Protein AF-A0A924ZV60-F1 (afdb_monomer_lite)

Sequence (172 aa):
MGNFEQKSTSIGIHYYRDDKLILILTEDSKTTLYRGRSYPFELWHGVFFPIEKIKQSTVCAKFPFLENHPGKKDALYLAAETEDFESLVKSVLREINKKNPLFGISVQETARKKKARLTNEDEEINTSQPRTFNTGPASKPARKPLLKPKKIKANKKSENSMMMEILKRRQK

Structure (mmCIF, N/CA/C/O backbone):
data_AF-A0A924ZV60-F1
#
_entry.id   AF-A0A924ZV60-F1
#
loop_
_atom_site.group_PDB
_atom_site.id
_atom_site.type_symbol
_atom_site.label_atom_id
_atom_site.label_alt_id
_atom_site.label_comp_id
_atom_site.label_asym_id
_atom_site.label_entity_id
_atom_site.label_seq_id
_atom_site.pdbx_PDB_ins_code
_atom_site.Cartn_x
_atom_site.Cartn_y
_atom_site.Cartn_z
_atom_site.occupancy
_atom_site.B_iso_or_equiv
_atom_site.auth_seq_id
_atom_site.auth_comp_id
_atom_site.auth_asym_id
_atom_site.auth_atom_id
_atom_site.pdbx_PDB_model_num
ATOM 1 N N . MET A 1 1 ? -7.130 21.733 7.197 1.00 56.31 1 MET A N 1
ATOM 2 C CA . MET A 1 1 ? -6.103 20.909 6.520 1.00 56.31 1 MET A CA 1
ATOM 3 C C . MET A 1 1 ? -5.825 19.702 7.403 1.00 56.31 1 MET A C 1
ATOM 5 O O . MET A 1 1 ? -5.860 19.865 8.612 1.00 56.31 1 MET A O 1
ATOM 9 N N . GLY A 1 2 ? -5.691 18.496 6.843 1.00 69.00 2 GLY A N 1
ATOM 10 C CA . GLY A 1 2 ? -5.317 17.319 7.644 1.00 69.00 2 GLY A CA 1
ATOM 11 C C . GLY A 1 2 ? -3.818 17.336 7.928 1.00 69.00 2 GLY A C 1
ATOM 12 O O . GLY A 1 2 ? -3.061 17.796 7.074 1.00 69.00 2 GLY A O 1
ATOM 13 N N . ASN A 1 3 ? -3.404 16.853 9.097 1.00 84.75 3 ASN A N 1
ATOM 14 C CA . ASN A 1 3 ? -1.990 16.773 9.447 1.00 84.75 3 ASN A CA 1
ATOM 15 C C . ASN A 1 3 ? -1.357 15.585 8.719 1.00 84.75 3 ASN A C 1
ATOM 17 O O . ASN A 1 3 ? -1.870 14.465 8.784 1.00 84.75 3 ASN A O 1
ATOM 21 N N . PHE A 1 4 ? -0.255 15.845 8.023 1.00 90.19 4 PHE A N 1
ATOM 22 C CA . PHE A 1 4 ? 0.593 14.809 7.451 1.00 90.19 4 PHE A CA 1
ATOM 23 C C . PHE A 1 4 ? 1.838 14.673 8.314 1.00 90.19 4 PHE A C 1
ATOM 25 O O . PHE A 1 4 ? 2.473 15.672 8.647 1.00 90.19 4 PHE A O 1
ATOM 32 N N . GLU A 1 5 ? 2.192 13.441 8.657 1.00 93.06 5 GLU A N 1
ATOM 33 C CA . GLU A 1 5 ? 3.463 13.144 9.309 1.00 93.06 5 GLU A CA 1
ATOM 34 C C . GLU A 1 5 ? 4.339 12.336 8.362 1.00 93.06 5 GLU A C 1
ATOM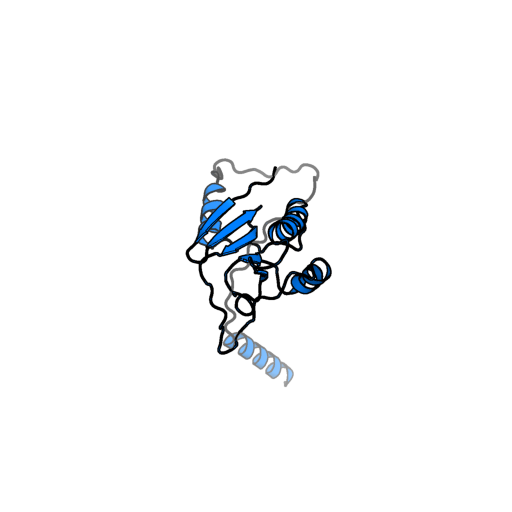 36 O O . GLU A 1 5 ? 3.875 11.389 7.727 1.00 93.06 5 GLU A O 1
ATOM 41 N N . GLN A 1 6 ? 5.622 12.670 8.315 1.00 94.56 6 GLN A N 1
ATOM 42 C CA . GLN A 1 6 ? 6.628 11.922 7.576 1.00 94.56 6 GLN A CA 1
ATOM 43 C C . GLN A 1 6 ? 7.582 11.251 8.564 1.00 94.56 6 GLN A C 1
ATOM 45 O O . GLN A 1 6 ? 8.031 11.880 9.523 1.00 94.56 6 GLN A O 1
ATOM 50 N N . LYS A 1 7 ? 7.907 9.975 8.339 1.00 94.06 7 LYS A N 1
ATOM 51 C CA . LYS A 1 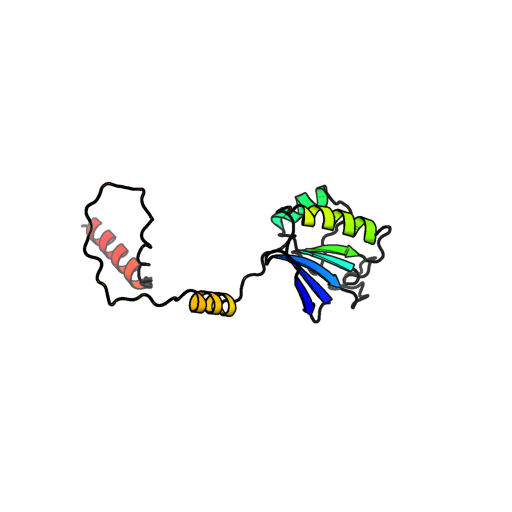7 ? 8.921 9.247 9.115 1.00 94.06 7 LYS A CA 1
ATOM 52 C C . LYS A 1 7 ? 9.872 8.519 8.174 1.00 94.06 7 LYS A C 1
ATOM 54 O O . LYS A 1 7 ? 9.436 7.714 7.354 1.00 94.06 7 LYS A O 1
ATOM 59 N N . SER A 1 8 ? 11.165 8.794 8.308 1.00 93.75 8 SER A N 1
ATOM 60 C CA . SER A 1 8 ? 12.204 8.033 7.614 1.00 93.75 8 SER A CA 1
ATOM 61 C C . SER A 1 8 ? 12.460 6.712 8.339 1.00 93.75 8 SER A C 1
ATOM 63 O O . SER A 1 8 ? 12.450 6.654 9.570 1.00 93.75 8 SER A O 1
ATOM 65 N N . THR A 1 9 ? 12.652 5.640 7.580 1.00 90.50 9 THR A N 1
ATOM 66 C CA . THR A 1 9 ? 12.954 4.295 8.081 1.00 90.50 9 THR A CA 1
ATOM 67 C C . THR A 1 9 ? 14.000 3.645 7.182 1.00 90.50 9 THR A C 1
ATOM 69 O O . THR A 1 9 ? 14.220 4.107 6.068 1.00 90.50 9 THR A O 1
ATOM 72 N N . SER A 1 10 ? 14.571 2.519 7.607 1.00 86.75 10 SER A N 1
ATOM 73 C CA . SER A 1 10 ? 15.537 1.754 6.803 1.00 86.75 10 SER A CA 1
ATOM 74 C C . SER A 1 10 ? 14.984 1.186 5.491 1.00 86.75 10 SER A C 1
ATOM 76 O O . SER A 1 10 ? 15.754 0.703 4.676 1.00 86.75 10 SER A O 1
ATOM 78 N N . ILE A 1 11 ? 13.660 1.175 5.308 1.00 85.06 11 ILE A N 1
ATOM 79 C CA . ILE A 1 11 ? 13.003 0.680 4.089 1.00 85.06 11 ILE A CA 1
ATOM 80 C C . ILE A 1 11 ? 12.666 1.845 3.143 1.00 85.06 11 ILE A C 1
ATOM 82 O O . ILE A 1 11 ? 12.377 1.615 1.974 1.00 85.06 11 ILE A O 1
ATOM 86 N N . GLY A 1 12 ? 12.665 3.083 3.647 1.00 91.12 12 GLY A N 1
ATOM 87 C CA . GLY A 1 12 ? 12.260 4.277 2.911 1.00 91.12 12 GLY A CA 1
ATOM 88 C C . GLY A 1 12 ? 11.415 5.242 3.745 1.00 91.12 12 GLY A C 1
ATOM 89 O O . GLY A 1 12 ? 11.372 5.177 4.983 1.00 91.12 12 GLY A O 1
ATOM 90 N N . ILE A 1 13 ? 10.710 6.141 3.065 1.00 95.50 13 ILE A N 1
ATOM 91 C CA . ILE A 1 13 ? 9.956 7.236 3.677 1.00 95.50 13 ILE A CA 1
ATOM 92 C C . ILE A 1 13 ? 8.487 6.845 3.821 1.00 95.50 13 ILE A C 1
ATOM 94 O O . ILE A 1 13 ? 7.806 6.526 2.850 1.00 95.50 13 ILE A O 1
ATOM 98 N N . HIS A 1 14 ? 7.981 6.900 5.047 1.00 95.94 14 HIS A N 1
ATOM 99 C CA . HIS A 1 14 ? 6.598 6.585 5.379 1.00 95.94 14 HIS A CA 1
ATOM 100 C C . HIS A 1 14 ? 5.803 7.869 5.599 1.00 95.94 14 HIS A C 1
ATOM 102 O O . HIS A 1 14 ? 6.220 8.729 6.379 1.00 95.94 14 HIS A O 1
ATOM 108 N N . TYR A 1 15 ? 4.633 7.964 4.972 1.00 95.94 15 TYR A N 1
ATOM 109 C CA . TYR A 1 15 ? 3.708 9.076 5.166 1.00 95.94 15 TYR A CA 1
ATOM 110 C C . TYR A 1 15 ? 2.468 8.608 5.902 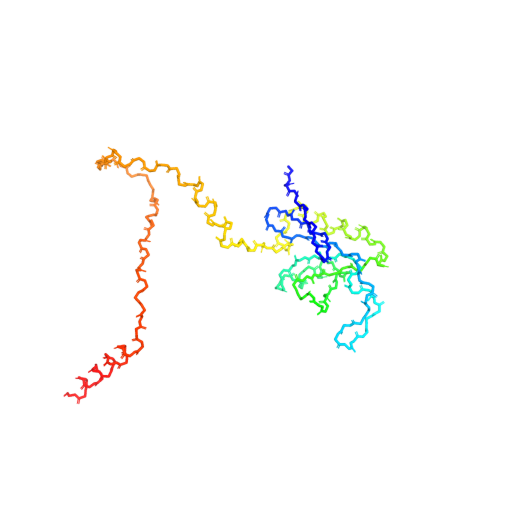1.00 95.94 15 TYR A C 1
ATOM 112 O O . TYR A 1 15 ? 1.838 7.605 5.545 1.00 95.94 15 TYR A O 1
ATOM 120 N N . TYR A 1 16 ? 2.100 9.382 6.911 1.00 94.69 16 TYR A N 1
ATOM 121 C CA . TYR A 1 16 ? 0.945 9.142 7.747 1.00 94.69 16 TYR A CA 1
ATOM 122 C C . TYR A 1 16 ? -0.032 10.296 7.643 1.00 94.69 16 TYR A C 1
ATOM 124 O O . TYR A 1 16 ? 0.353 11.451 7.456 1.00 94.69 16 TYR A O 1
ATOM 132 N N . ARG A 1 17 ? -1.304 9.967 7.820 1.00 92.38 17 ARG A N 1
ATOM 133 C CA . ARG A 1 17 ? -2.376 10.936 7.981 1.00 92.38 17 ARG A CA 1
ATOM 134 C C . ARG A 1 17 ? -3.392 10.391 8.963 1.00 92.38 17 ARG A C 1
ATOM 136 O O . ARG A 1 17 ? -3.852 9.264 8.786 1.00 92.38 17 ARG A O 1
ATOM 143 N N . ASP A 1 18 ? -3.745 11.192 9.962 1.00 90.06 18 ASP A N 1
ATOM 144 C CA . ASP A 1 18 ? -4.723 10.823 10.993 1.00 90.06 18 ASP A CA 1
ATOM 145 C C . ASP A 1 18 ? -4.417 9.424 11.598 1.00 90.06 18 ASP A C 1
ATOM 147 O O . ASP A 1 18 ? -5.275 8.542 11.622 1.00 90.06 18 ASP A O 1
ATOM 151 N N . ASP A 1 19 ? -3.154 9.187 11.985 1.00 88.88 19 ASP A N 1
ATOM 152 C CA . ASP A 1 19 ? -2.616 7.914 12.517 1.00 88.88 19 ASP A CA 1
ATOM 153 C C . ASP A 1 19 ? -2.674 6.688 11.581 1.00 88.88 19 ASP A C 1
ATOM 155 O O . ASP A 1 19 ? -2.397 5.549 11.983 1.00 88.88 19 ASP A O 1
ATOM 159 N N . LYS A 1 20 ? -2.987 6.893 10.300 1.00 92.00 20 LYS A N 1
ATOM 160 C CA . LYS A 1 20 ? -2.952 5.844 9.276 1.00 92.00 20 LYS A CA 1
ATOM 161 C C . LYS A 1 20 ? -1.730 5.995 8.396 1.00 92.00 20 LYS A C 1
ATOM 163 O O . LYS A 1 20 ? -1.450 7.084 7.905 1.00 92.00 20 LYS A O 1
ATOM 168 N N . LEU A 1 21 ? -1.032 4.893 8.152 1.00 94.81 21 LEU A N 1
ATOM 169 C CA . LEU A 1 21 ? 0.022 4.839 7.149 1.00 94.81 21 LEU A CA 1
ATOM 170 C C . LEU A 1 21 ? -0.625 4.803 5.763 1.00 94.81 21 LEU A C 1
ATOM 172 O O . LEU A 1 21 ? -1.340 3.848 5.472 1.00 94.81 21 LEU A O 1
ATOM 176 N N . ILE A 1 22 ? -0.381 5.816 4.933 1.00 95.94 22 ILE A N 1
ATOM 177 C CA . ILE A 1 22 ? -1.053 5.996 3.632 1.00 95.94 22 ILE A CA 1
ATOM 178 C C . ILE A 1 22 ? -0.135 5.776 2.428 1.00 95.94 22 ILE A C 1
ATOM 180 O O . ILE A 1 22 ? -0.622 5.423 1.357 1.00 95.94 22 ILE A O 1
ATOM 184 N N . LEU A 1 23 ? 1.172 5.980 2.596 1.00 96.00 23 LEU A N 1
ATOM 185 C CA . LEU A 1 23 ? 2.154 5.926 1.518 1.00 96.00 23 LEU A CA 1
ATOM 186 C C . LEU A 1 23 ? 3.494 5.453 2.076 1.00 96.00 23 LEU A C 1
ATOM 188 O O . LEU A 1 23 ? 3.883 5.856 3.176 1.00 96.00 23 LEU A O 1
ATOM 192 N N . ILE A 1 24 ? 4.215 4.652 1.303 1.00 95.75 24 ILE A N 1
ATOM 193 C CA . ILE A 1 24 ? 5.621 4.343 1.555 1.00 95.75 24 ILE A CA 1
ATOM 194 C C . ILE A 1 24 ? 6.373 4.570 0.250 1.00 95.75 24 ILE A C 1
ATOM 196 O O . ILE A 1 24 ? 6.064 3.916 -0.743 1.00 95.75 24 ILE A O 1
ATOM 200 N N . LEU A 1 25 ? 7.336 5.481 0.257 1.00 95.44 25 LEU A N 1
ATOM 201 C CA . LEU A 1 25 ? 8.269 5.685 -0.846 1.00 95.44 25 LEU A CA 1
ATOM 202 C C . LEU A 1 25 ? 9.534 4.889 -0.570 1.00 95.44 25 LEU A C 1
ATOM 204 O O . LEU A 1 25 ? 10.073 4.959 0.538 1.00 95.44 25 LEU A O 1
ATOM 208 N N . THR A 1 26 ? 9.990 4.132 -1.558 1.00 94.00 26 THR A N 1
ATOM 209 C CA . THR A 1 26 ? 11.199 3.316 -1.453 1.00 94.00 26 THR A CA 1
ATOM 210 C C . THR A 1 26 ? 12.058 3.520 -2.693 1.00 94.00 26 THR A C 1
ATOM 212 O O . THR A 1 26 ? 11.568 3.395 -3.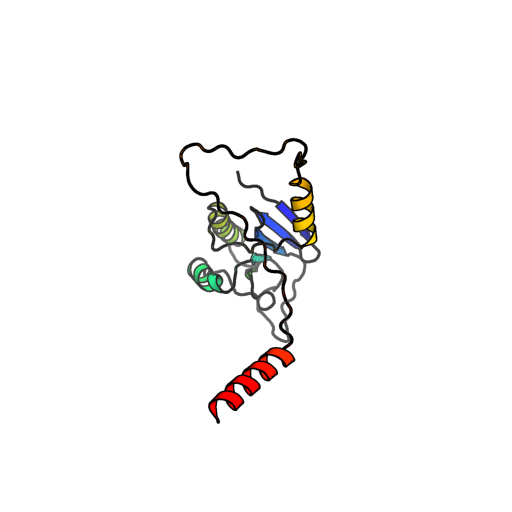813 1.00 94.00 26 THR A O 1
ATOM 215 N N . GLU A 1 27 ? 13.339 3.820 -2.489 1.00 87.25 27 GLU A N 1
ATOM 216 C CA . GLU A 1 27 ? 14.282 4.103 -3.581 1.00 87.25 27 GLU A CA 1
ATOM 217 C C . GLU A 1 27 ? 15.413 3.061 -3.667 1.00 87.25 27 GLU A C 1
ATOM 219 O O . GLU A 1 27 ? 16.040 2.928 -4.713 1.00 87.25 27 GLU A O 1
ATOM 224 N N . ASP A 1 28 ? 15.626 2.270 -2.608 1.00 71.44 28 ASP A N 1
ATOM 225 C CA . ASP A 1 28 ? 16.919 1.628 -2.329 1.00 71.44 28 ASP A CA 1
ATOM 226 C C . ASP A 1 28 ? 17.197 0.286 -3.022 1.00 71.44 28 ASP A C 1
ATOM 228 O O . ASP A 1 28 ? 18.342 -0.165 -3.016 1.00 71.44 28 ASP A O 1
ATOM 232 N N . SER A 1 29 ? 16.207 -0.413 -3.591 1.00 71.50 29 SER A N 1
ATOM 233 C CA . SER A 1 29 ? 16.454 -1.771 -4.101 1.00 71.50 29 SER A CA 1
ATOM 234 C C . SER A 1 29 ? 15.901 -2.010 -5.506 1.00 71.50 29 SER A C 1
ATOM 236 O O . SER A 1 29 ? 14.726 -2.303 -5.721 1.00 71.50 29 SER A O 1
ATOM 238 N N . LYS A 1 30 ? 16.841 -1.996 -6.457 1.00 73.44 30 LYS A N 1
ATOM 239 C CA . LYS A 1 30 ? 16.695 -2.395 -7.867 1.00 73.44 30 LYS A CA 1
ATOM 240 C C . LYS A 1 30 ? 16.656 -3.918 -8.059 1.00 73.44 30 LYS A C 1
ATOM 242 O O . LYS A 1 30 ? 17.057 -4.456 -9.087 1.00 73.44 30 LYS A O 1
ATOM 247 N N . THR A 1 31 ? 16.251 -4.657 -7.027 1.00 85.00 31 THR A N 1
ATOM 248 C CA . THR A 1 31 ? 16.228 -6.118 -7.085 1.00 85.00 31 THR A CA 1
ATOM 249 C C . THR A 1 31 ? 14.981 -6.563 -7.839 1.00 85.00 31 THR A C 1
ATOM 251 O O . THR A 1 31 ? 13.861 -6.296 -7.411 1.00 85.00 31 THR A O 1
ATOM 254 N N . THR A 1 32 ? 15.175 -7.290 -8.934 1.00 85.81 32 THR A N 1
ATOM 255 C CA . THR A 1 32 ? 14.103 -7.899 -9.742 1.00 85.81 32 THR A CA 1
ATOM 256 C C . THR A 1 32 ? 13.775 -9.329 -9.305 1.00 85.81 32 THR A C 1
ATOM 258 O O . THR A 1 32 ? 12.774 -9.908 -9.719 1.00 85.81 32 THR A O 1
ATOM 261 N N . LEU A 1 33 ? 14.605 -9.921 -8.438 1.00 88.06 33 LEU A N 1
ATOM 262 C CA . LEU A 1 33 ? 14.510 -11.318 -8.027 1.00 88.06 33 LEU A CA 1
ATOM 263 C C . LEU A 1 33 ? 13.960 -11.452 -6.600 1.00 88.06 33 LEU A C 1
ATOM 265 O O . LEU A 1 33 ? 14.530 -10.942 -5.637 1.00 88.06 33 LEU A O 1
ATOM 269 N N . TYR A 1 34 ? 12.865 -12.195 -6.438 1.00 88.62 34 TYR A N 1
ATOM 270 C CA . TYR A 1 34 ? 12.260 -12.465 -5.133 1.00 88.62 34 TYR A CA 1
ATOM 271 C C . TYR A 1 34 ? 11.815 -13.917 -5.012 1.00 88.62 34 TYR A C 1
ATOM 273 O O . TYR A 1 34 ? 11.010 -14.407 -5.803 1.00 88.62 34 TYR A O 1
ATOM 281 N N . ARG A 1 35 ? 12.335 -14.616 -3.991 1.00 88.81 35 ARG A N 1
ATOM 282 C CA . ARG A 1 35 ? 12.055 -16.042 -3.720 1.00 88.81 35 ARG A CA 1
ATOM 283 C C . ARG A 1 35 ? 12.273 -16.947 -4.944 1.00 88.81 35 ARG A C 1
ATOM 285 O O . ARG A 1 35 ? 11.459 -17.824 -5.221 1.00 88.81 35 ARG A O 1
ATOM 292 N N . GLY A 1 36 ? 13.349 -16.702 -5.693 1.00 91.25 36 GLY A N 1
ATOM 293 C CA . GLY A 1 36 ? 13.685 -17.481 -6.889 1.00 91.25 36 GLY A CA 1
ATOM 294 C C . GLY A 1 36 ? 12.839 -17.164 -8.128 1.00 91.25 36 GLY A C 1
ATOM 295 O O . GLY A 1 36 ? 12.955 -17.874 -9.119 1.00 91.25 36 GLY A O 1
ATOM 296 N N . ARG A 1 37 ? 11.991 -16.126 -8.097 1.00 91.12 37 ARG A N 1
ATOM 297 C CA . ARG A 1 37 ? 11.242 -15.642 -9.267 1.00 91.12 37 ARG A CA 1
ATOM 298 C C . ARG A 1 37 ? 11.789 -14.295 -9.715 1.00 91.12 37 ARG A C 1
ATOM 300 O O . ARG A 1 37 ? 11.998 -13.426 -8.871 1.00 91.12 37 ARG A O 1
ATOM 307 N N . SER A 1 38 ? 12.000 -14.145 -11.018 1.00 90.62 38 SER A N 1
ATOM 308 C CA . SER A 1 38 ? 12.358 -12.871 -11.643 1.00 90.62 38 SER A CA 1
ATOM 309 C C . SER A 1 38 ? 11.090 -12.122 -12.050 1.00 90.62 38 SER A C 1
ATOM 311 O O . SER A 1 38 ? 10.153 -12.742 -12.556 1.00 90.62 38 SER A O 1
ATOM 313 N N . TYR A 1 39 ? 11.064 -10.816 -11.815 1.00 86.31 39 TYR A N 1
ATOM 314 C CA . TYR A 1 39 ? 9.996 -9.906 -12.216 1.00 86.31 39 TYR A CA 1
ATOM 315 C C . TYR A 1 39 ? 10.536 -8.920 -13.260 1.00 86.31 39 TYR A C 1
ATOM 317 O O . TYR A 1 39 ? 11.718 -8.581 -13.214 1.00 86.31 39 TYR A O 1
ATOM 325 N N . PRO A 1 40 ? 9.698 -8.453 -14.201 1.00 85.56 40 PRO A N 1
ATOM 326 C CA . PRO A 1 40 ? 10.130 -7.531 -15.252 1.00 85.56 40 PRO A CA 1
ATOM 327 C C . PRO A 1 40 ? 10.327 -6.087 -14.758 1.00 85.56 40 PRO A C 1
ATOM 329 O O . PRO A 1 40 ? 10.640 -5.223 -15.563 1.00 85.56 40 PRO A O 1
ATOM 332 N N . PHE A 1 41 ? 10.135 -5.828 -13.462 1.00 84.75 41 PHE A N 1
ATOM 333 C CA . PHE A 1 41 ? 10.251 -4.515 -12.835 1.00 84.75 41 PHE A CA 1
ATOM 334 C C . PHE A 1 41 ? 11.027 -4.605 -11.515 1.00 84.75 41 PHE A C 1
ATOM 336 O O . PHE A 1 41 ? 11.119 -5.668 -10.888 1.00 84.75 41 PHE A O 1
ATOM 343 N N . GLU A 1 42 ? 11.572 -3.473 -11.076 1.00 87.75 42 GLU A N 1
ATOM 344 C CA . GLU A 1 42 ? 12.260 -3.342 -9.792 1.00 87.75 42 GLU A CA 1
ATOM 345 C C . GLU A 1 42 ? 11.250 -3.433 -8.639 1.00 87.75 42 GLU A C 1
ATOM 347 O O . GLU A 1 42 ? 10.333 -2.632 -8.548 1.00 87.75 42 GLU A O 1
ATOM 352 N N . LEU A 1 43 ? 11.390 -4.405 -7.734 1.00 87.25 43 LEU A N 1
ATOM 353 C CA . LEU A 1 43 ? 10.366 -4.691 -6.714 1.00 87.25 43 LEU A CA 1
ATOM 354 C C . LEU A 1 43 ? 10.257 -3.613 -5.625 1.00 87.25 43 LEU A C 1
ATOM 356 O O . LEU A 1 43 ? 9.206 -3.417 -5.021 1.00 87.25 43 LEU A O 1
ATOM 360 N N . TRP A 1 44 ? 11.353 -2.918 -5.336 1.00 90.56 44 TRP A N 1
ATOM 361 C CA . TRP A 1 44 ? 11.441 -2.004 -4.197 1.00 90.56 44 TRP A CA 1
ATOM 362 C C . TRP A 1 44 ? 11.788 -0.574 -4.612 1.00 90.56 44 TRP A C 1
ATOM 364 O O . TRP A 1 44 ? 12.203 0.219 -3.766 1.00 90.56 44 TRP A O 1
ATOM 374 N N . HIS A 1 45 ? 11.601 -0.233 -5.885 1.00 93.56 45 HIS A N 1
ATOM 375 C CA . HIS A 1 45 ? 11.860 1.103 -6.409 1.00 93.56 45 HIS A CA 1
ATOM 376 C C . HIS A 1 45 ? 10.550 1.736 -6.897 1.00 93.56 45 HIS A C 1
ATOM 378 O O . HIS A 1 45 ? 10.084 1.490 -8.009 1.00 93.56 45 HIS A O 1
ATOM 384 N N . GLY A 1 46 ? 9.860 2.460 -6.017 1.00 94.38 46 GLY A N 1
ATOM 385 C CA . GLY A 1 46 ? 8.533 3.001 -6.313 1.00 94.38 46 GLY A CA 1
ATOM 386 C C . GLY A 1 46 ? 7.716 3.361 -5.079 1.00 94.38 46 GLY A C 1
ATOM 387 O O . GLY A 1 46 ? 8.249 3.722 -4.025 1.00 94.38 46 GLY A O 1
ATOM 388 N N . VAL A 1 47 ? 6.392 3.274 -5.219 1.00 96.00 47 VAL A N 1
ATOM 389 C CA . VAL A 1 47 ? 5.435 3.654 -4.174 1.00 96.00 47 VAL A CA 1
ATOM 390 C C . VAL A 1 47 ? 4.608 2.463 -3.734 1.00 96.00 47 VAL A C 1
ATOM 392 O O . VAL A 1 47 ? 4.008 1.765 -4.548 1.00 96.00 47 VAL A O 1
ATOM 395 N N . PHE A 1 48 ? 4.484 2.298 -2.422 1.00 96.12 48 PHE A N 1
ATOM 396 C CA . PHE A 1 48 ? 3.500 1.416 -1.817 1.00 96.12 48 PHE A CA 1
ATOM 397 C C . PHE A 1 48 ? 2.334 2.210 -1.241 1.00 96.12 48 PHE A C 1
ATOM 399 O O . PHE A 1 48 ? 2.524 3.197 -0.526 1.00 96.12 48 PHE A O 1
ATOM 406 N N . PHE A 1 49 ? 1.132 1.695 -1.463 1.00 97.06 49 PHE A N 1
ATOM 407 C CA . PHE A 1 49 ? -0.113 2.146 -0.860 1.00 97.06 49 PHE A CA 1
ATOM 408 C C . PHE A 1 49 ? -0.605 1.069 0.111 1.00 97.06 49 PHE A C 1
ATOM 410 O O . PHE A 1 49 ? -1.164 0.057 -0.324 1.00 97.06 49 PHE A O 1
ATOM 417 N N . PRO A 1 50 ? -0.387 1.240 1.426 1.00 95.69 50 PRO A N 1
ATOM 418 C CA . PRO A 1 50 ? -0.828 0.279 2.428 1.00 95.69 50 PRO A CA 1
ATOM 419 C C . PRO A 1 50 ? -2.352 0.228 2.470 1.00 95.69 50 PRO A C 1
ATOM 421 O O . PRO A 1 50 ? -3.020 1.226 2.754 1.00 95.69 50 PRO A O 1
ATOM 424 N N . ILE A 1 51 ? -2.898 -0.939 2.146 1.00 95.94 51 ILE A N 1
ATOM 425 C CA . ILE A 1 51 ? -4.331 -1.174 1.989 1.00 95.94 51 ILE A CA 1
ATOM 426 C C . ILE A 1 51 ? -4.628 -2.562 2.540 1.00 95.94 51 ILE A C 1
ATOM 428 O O . ILE A 1 51 ? -3.979 -3.545 2.176 1.00 95.94 51 ILE A O 1
ATOM 432 N N . GLU A 1 52 ? -5.643 -2.646 3.396 1.00 94.12 52 GLU A N 1
ATOM 433 C CA . GLU A 1 52 ? -6.122 -3.923 3.918 1.00 94.12 52 GLU A CA 1
ATOM 434 C C . GLU A 1 52 ? -6.485 -4.875 2.775 1.00 94.12 52 GLU A C 1
ATOM 436 O O . GLU A 1 52 ? -7.221 -4.510 1.857 1.00 94.12 52 GLU A O 1
ATOM 441 N N . LYS A 1 53 ? -6.047 -6.131 2.875 1.00 93.81 53 LYS A N 1
ATOM 442 C CA . LYS A 1 53 ? -6.261 -7.163 1.852 1.00 93.81 53 LYS A CA 1
ATOM 443 C C . LYS A 1 53 ? -7.712 -7.287 1.366 1.00 93.81 53 LYS A C 1
ATOM 445 O O . LYS A 1 53 ? -7.954 -7.517 0.189 1.00 93.81 53 LYS A O 1
ATOM 450 N N . ILE A 1 54 ? -8.681 -7.099 2.264 1.00 94.88 54 ILE A N 1
ATOM 451 C CA . ILE A 1 54 ? -10.121 -7.180 1.959 1.00 94.88 54 ILE A CA 1
ATOM 452 C C . ILE A 1 54 ? -10.563 -6.059 1.000 1.00 94.88 54 ILE A C 1
ATOM 454 O O . ILE A 1 54 ? -11.492 -6.240 0.221 1.00 94.88 54 ILE A O 1
ATOM 458 N N . LYS A 1 55 ? -9.892 -4.904 1.040 1.00 95.81 55 LYS A N 1
ATOM 459 C CA . LYS A 1 55 ? -10.227 -3.698 0.267 1.00 95.81 55 LYS A CA 1
ATOM 460 C C . LYS A 1 55 ? -9.437 -3.590 -1.040 1.00 95.81 55 LYS A C 1
ATOM 462 O O . LYS A 1 55 ? -9.807 -2.793 -1.899 1.00 95.81 55 LYS A O 1
ATOM 467 N N . GLN A 1 56 ? -8.370 -4.376 -1.201 1.00 95.75 56 GLN A N 1
ATOM 468 C CA . GLN A 1 56 ? -7.475 -4.304 -2.360 1.00 95.75 56 GLN A CA 1
ATOM 469 C C . GLN A 1 56 ? -8.198 -4.560 -3.681 1.00 95.75 56 GLN A C 1
ATOM 471 O O . GLN A 1 56 ? -7.969 -3.818 -4.625 1.00 95.75 56 GLN A O 1
ATOM 476 N N . SER A 1 57 ? -9.116 -5.530 -3.747 1.00 95.69 57 SER A N 1
ATOM 477 C CA . SER A 1 57 ? -9.874 -5.816 -4.976 1.00 95.69 57 SER A CA 1
ATOM 478 C C . SER A 1 57 ? -10.661 -4.598 -5.469 1.00 95.69 57 SER A C 1
ATOM 480 O O . SER A 1 57 ? -10.596 -4.254 -6.646 1.00 95.69 57 SER A O 1
ATOM 482 N N . THR A 1 58 ? -11.342 -3.895 -4.562 1.00 96.75 58 THR A N 1
ATOM 483 C CA . THR A 1 58 ? -12.080 -2.663 -4.868 1.00 96.75 58 THR A CA 1
ATOM 484 C C . THR A 1 58 ? -11.152 -1.542 -5.327 1.00 96.75 58 THR A C 1
ATOM 486 O O . THR A 1 58 ? -11.500 -0.781 -6.229 1.00 96.75 58 THR A O 1
ATOM 489 N N . VAL A 1 59 ? -9.967 -1.424 -4.720 1.00 96.75 59 VAL A N 1
ATOM 490 C CA . VAL A 1 59 ? -8.992 -0.400 -5.115 1.00 96.75 59 VAL A CA 1
ATOM 491 C C . VAL A 1 59 ? -8.379 -0.722 -6.476 1.00 96.75 59 VAL A C 1
ATOM 493 O O . VAL A 1 59 ? -8.346 0.170 -7.314 1.00 96.75 59 VAL A O 1
ATOM 496 N N . CYS A 1 60 ? -7.990 -1.971 -6.742 1.00 96.12 60 CYS A N 1
ATOM 497 C CA . CYS A 1 60 ? -7.504 -2.406 -8.055 1.00 96.12 60 CYS A CA 1
ATOM 498 C C . CYS A 1 60 ? -8.560 -2.211 -9.151 1.00 96.12 60 CYS A C 1
ATOM 500 O O . CYS A 1 60 ? -8.224 -1.797 -10.253 1.00 96.12 60 CYS A O 1
ATOM 502 N N . ALA A 1 61 ? -9.847 -2.428 -8.851 1.00 96.62 61 ALA A N 1
ATOM 503 C CA . ALA A 1 61 ? -10.922 -2.155 -9.807 1.00 96.62 61 ALA A CA 1
ATOM 504 C C . ALA A 1 61 ? -11.014 -0.663 -10.182 1.00 96.62 61 ALA A C 1
ATOM 506 O O . ALA A 1 61 ? -11.355 -0.328 -11.313 1.00 96.62 61 ALA A O 1
ATOM 507 N N . LYS A 1 62 ? -10.702 0.239 -9.243 1.00 97.06 62 LYS A N 1
ATOM 508 C CA . LYS A 1 62 ? -10.678 1.690 -9.483 1.00 97.06 62 LYS A CA 1
ATOM 509 C C . LYS A 1 62 ? -9.359 2.169 -10.101 1.00 97.06 62 LYS A C 1
ATOM 511 O O . LYS A 1 62 ? -9.355 3.137 -10.856 1.00 97.06 62 LYS A O 1
ATOM 516 N N . PHE A 1 63 ? -8.258 1.515 -9.757 1.00 97.19 63 PHE A N 1
ATOM 517 C CA . PHE A 1 63 ? -6.896 1.866 -10.141 1.00 97.19 63 PHE A CA 1
ATOM 518 C C . PHE A 1 63 ? -6.193 0.623 -10.700 1.00 97.19 63 PHE A C 1
ATOM 520 O O . PHE A 1 63 ? -5.436 -0.027 -9.979 1.00 97.19 63 PHE A O 1
ATOM 527 N N . PRO A 1 64 ? -6.448 0.271 -11.972 1.00 96.38 64 PRO A N 1
ATOM 528 C CA . PRO A 1 64 ? -5.966 -0.981 -12.560 1.00 96.38 64 PRO A CA 1
ATOM 529 C C . PRO A 1 64 ? -4.444 -1.033 -12.735 1.00 96.38 64 PRO A C 1
ATOM 531 O O . PRO A 1 64 ? -3.889 -2.116 -12.855 1.00 96.38 64 PRO A O 1
ATOM 534 N N . PHE A 1 65 ? -3.769 0.119 -12.712 1.00 95.62 65 PHE A N 1
ATOM 535 C CA . PHE A 1 65 ? -2.307 0.225 -12.755 1.00 95.62 65 PHE A CA 1
ATOM 536 C C . PHE A 1 65 ? -1.628 -0.113 -11.417 1.00 95.62 65 PHE A C 1
ATOM 538 O O . PHE A 1 65 ? -0.404 -0.151 -11.343 1.00 95.62 65 PHE A O 1
ATOM 545 N N . LEU A 1 66 ? -2.397 -0.291 -10.336 1.00 95.94 66 LEU A N 1
ATOM 546 C CA . LEU A 1 66 ? -1.857 -0.702 -9.046 1.00 95.94 66 LEU A CA 1
ATOM 547 C C . LEU A 1 66 ? -1.801 -2.224 -8.960 1.00 95.94 66 LEU A C 1
ATOM 549 O O . LEU A 1 66 ? -2.828 -2.903 -9.033 1.00 95.94 66 LEU A O 1
ATOM 553 N N . GLU A 1 67 ? -0.609 -2.747 -8.701 1.00 92.56 67 GLU A N 1
ATOM 554 C CA . GLU A 1 67 ? -0.362 -4.183 -8.654 1.00 92.56 67 GLU A CA 1
ATOM 555 C C . GLU A 1 67 ? -0.139 -4.689 -7.226 1.00 92.56 67 GLU A C 1
ATOM 557 O O . GLU A 1 67 ? 0.259 -3.956 -6.318 1.00 92.56 67 GLU A O 1
ATOM 562 N N . ASN A 1 68 ? -0.386 -5.981 -7.007 1.00 93.19 68 ASN A N 1
ATOM 563 C CA . ASN A 1 68 ? -0.078 -6.622 -5.732 1.00 93.19 68 ASN A CA 1
ATOM 564 C C . ASN A 1 68 ? 1.418 -6.912 -5.634 1.00 93.19 68 ASN A C 1
ATOM 566 O O . ASN A 1 68 ? 1.966 -7.668 -6.437 1.00 93.19 68 ASN A O 1
ATOM 570 N N . HIS A 1 69 ? 2.070 -6.400 -4.592 1.00 89.50 69 HIS A N 1
ATOM 571 C CA . HIS A 1 69 ? 3.492 -6.648 -4.408 1.00 89.50 69 HIS A CA 1
ATOM 572 C C . HIS A 1 69 ? 3.764 -8.051 -3.827 1.00 89.50 69 HIS A C 1
ATOM 574 O O . HIS A 1 69 ? 3.212 -8.401 -2.775 1.00 89.50 69 HIS A O 1
ATOM 580 N N . PRO A 1 70 ? 4.681 -8.856 -4.403 1.00 88.06 70 PRO A N 1
ATOM 581 C CA . PRO A 1 70 ? 4.919 -10.230 -3.948 1.00 88.06 70 PRO A CA 1
ATOM 582 C C . PRO A 1 70 ? 5.496 -10.313 -2.526 1.00 88.06 70 PRO A C 1
ATOM 584 O O . PRO A 1 70 ? 5.253 -11.290 -1.811 1.00 88.06 70 PRO A O 1
ATOM 587 N N . GLY A 1 71 ? 6.241 -9.291 -2.093 1.00 87.62 71 GLY A N 1
ATOM 588 C CA . GLY A 1 71 ? 6.827 -9.216 -0.752 1.00 87.62 71 GLY A CA 1
ATOM 589 C C . GLY A 1 71 ? 5.952 -8.538 0.307 1.00 87.62 71 GLY A C 1
ATOM 590 O O . GLY A 1 71 ? 6.170 -8.757 1.497 1.00 87.62 71 GLY A O 1
ATOM 591 N N . LYS A 1 72 ? 4.959 -7.734 -0.095 1.00 89.62 72 LYS A N 1
ATOM 592 C CA . LYS A 1 72 ? 4.113 -6.937 0.812 1.00 89.62 72 LYS A CA 1
ATOM 593 C C . LYS A 1 72 ? 2.645 -7.154 0.460 1.00 89.62 72 LYS A C 1
ATOM 595 O O . LYS A 1 72 ? 2.065 -6.405 -0.309 1.00 89.62 72 LYS A O 1
ATOM 600 N N . LYS A 1 73 ? 2.042 -8.178 1.067 1.00 90.69 73 LYS A N 1
ATOM 601 C CA . LYS A 1 73 ? 0.650 -8.583 0.792 1.00 90.69 73 LYS A CA 1
ATOM 602 C C . LYS A 1 73 ? -0.397 -7.561 1.239 1.00 90.69 73 LYS A C 1
ATOM 604 O O . LYS A 1 73 ? -1.522 -7.616 0.763 1.00 90.69 73 LYS A O 1
ATOM 609 N N . ASP A 1 74 ? -0.029 -6.654 2.139 1.00 91.88 74 ASP A N 1
ATOM 610 C CA . ASP A 1 74 ? -0.917 -5.623 2.691 1.00 91.88 74 ASP A CA 1
ATOM 611 C C . ASP A 1 74 ? -0.685 -4.251 2.034 1.00 91.88 74 ASP A C 1
ATOM 613 O O . ASP A 1 74 ? -0.976 -3.204 2.614 1.00 91.88 74 ASP A O 1
ATOM 617 N N . ALA A 1 75 ? -0.112 -4.234 0.831 1.00 94.56 75 ALA A N 1
ATOM 618 C CA . ALA A 1 75 ? 0.082 -3.017 0.065 1.00 94.56 75 ALA A CA 1
ATOM 619 C C . ALA A 1 75 ? -0.090 -3.277 -1.430 1.00 94.56 75 ALA A C 1
ATOM 621 O O . ALA A 1 75 ? 0.329 -4.312 -1.949 1.00 94.56 75 ALA A O 1
ATOM 622 N N . LEU A 1 76 ? -0.663 -2.287 -2.104 1.00 96.19 76 LEU A N 1
ATOM 623 C CA . LEU A 1 76 ? -0.567 -2.174 -3.551 1.00 96.19 76 LEU A CA 1
ATOM 624 C C . LEU A 1 76 ? 0.681 -1.378 -3.913 1.00 96.19 76 LEU A C 1
ATOM 626 O O . LEU A 1 76 ? 1.146 -0.557 -3.119 1.00 96.19 76 LEU A O 1
ATOM 630 N N . TYR A 1 77 ? 1.225 -1.635 -5.089 1.00 95.69 77 TYR A N 1
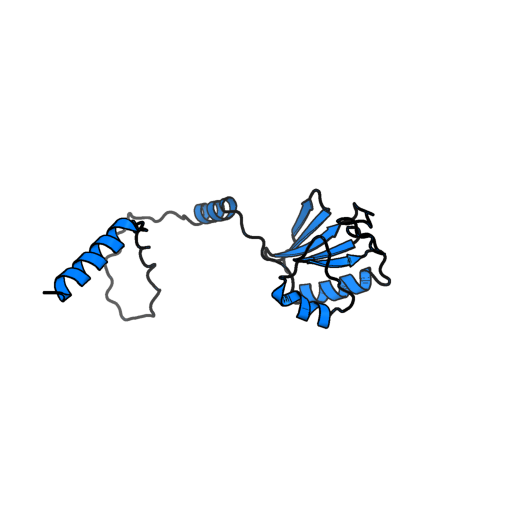ATOM 631 C CA . TYR A 1 77 ? 2.506 -1.113 -5.528 1.00 95.69 77 TYR A CA 1
ATOM 632 C C . TYR A 1 77 ? 2.406 -0.491 -6.917 1.00 95.69 77 TYR A C 1
ATOM 634 O O . TYR A 1 77 ? 1.626 -0.940 -7.756 1.00 95.69 77 TYR A O 1
ATOM 642 N N . LEU A 1 78 ? 3.200 0.557 -7.118 1.00 95.75 78 LEU A N 1
ATOM 643 C CA . LEU A 1 78 ? 3.419 1.217 -8.395 1.00 95.75 78 LEU A CA 1
ATOM 644 C C . LEU A 1 78 ? 4.923 1.427 -8.579 1.00 95.75 78 LEU A C 1
ATOM 646 O O . LEU A 1 78 ? 5.555 2.110 -7.765 1.00 95.75 78 LEU A O 1
ATOM 650 N N . ALA A 1 79 ? 5.480 0.844 -9.638 1.00 94.44 79 ALA A N 1
ATOM 651 C CA . ALA A 1 79 ? 6.897 0.959 -9.958 1.00 94.44 79 ALA A CA 1
ATOM 652 C C . ALA A 1 79 ? 7.248 2.368 -10.444 1.00 94.44 79 ALA A C 1
ATOM 654 O O . ALA A 1 79 ? 6.472 2.972 -11.187 1.00 94.44 79 ALA A O 1
ATOM 655 N N . ALA A 1 80 ? 8.420 2.875 -10.060 1.00 93.88 80 ALA A N 1
ATOM 656 C CA . ALA A 1 80 ? 8.886 4.200 -10.480 1.00 93.88 80 ALA A CA 1
ATOM 657 C C . ALA A 1 80 ? 9.133 4.300 -11.995 1.00 93.88 80 ALA A C 1
ATOM 659 O O . ALA A 1 80 ? 9.023 5.380 -12.562 1.00 93.88 80 ALA A O 1
ATOM 660 N N . GLU A 1 81 ? 9.422 3.174 -12.650 1.00 92.19 81 GLU A N 1
ATOM 661 C CA . GLU A 1 81 ? 9.655 3.086 -14.098 1.00 92.19 81 GLU A CA 1
ATOM 662 C C . GLU A 1 81 ? 8.362 3.145 -14.930 1.00 92.19 81 GLU A C 1
ATOM 664 O O . GLU A 1 81 ? 8.416 3.184 -16.157 1.00 92.19 81 GLU A O 1
ATOM 669 N N . THR A 1 82 ? 7.192 3.142 -14.282 1.00 94.00 82 THR A N 1
ATOM 670 C CA . THR A 1 82 ? 5.901 3.206 -14.977 1.00 94.00 82 THR A CA 1
ATOM 671 C C . THR A 1 82 ? 5.748 4.551 -15.689 1.00 94.00 82 THR A C 1
ATOM 673 O O . THR A 1 82 ? 6.018 5.605 -15.111 1.00 94.00 82 THR A O 1
ATOM 676 N N . GLU A 1 83 ? 5.255 4.536 -16.926 1.00 95.12 83 GLU A N 1
ATOM 677 C CA . GLU A 1 83 ? 4.893 5.764 -17.636 1.00 95.12 83 GLU A CA 1
ATOM 678 C C . GLU A 1 83 ? 3.844 6.560 -16.841 1.00 95.12 83 GLU A C 1
ATOM 680 O O . GLU A 1 83 ? 2.991 5.992 -16.155 1.00 95.12 83 GLU A O 1
ATOM 685 N N . ASP A 1 84 ? 3.939 7.891 -16.879 1.00 96.50 84 ASP A N 1
ATOM 686 C CA . ASP A 1 84 ? 3.059 8.791 -16.125 1.00 96.50 84 ASP A CA 1
ATOM 687 C C . ASP A 1 84 ? 3.036 8.557 -14.603 1.00 96.50 84 ASP A C 1
ATOM 689 O O . ASP A 1 84 ? 2.087 8.966 -13.922 1.00 96.50 84 ASP A O 1
ATOM 693 N N . PHE A 1 85 ? 4.090 7.953 -14.040 1.00 95.88 85 PHE A N 1
ATOM 694 C CA . PHE A 1 85 ? 4.203 7.613 -12.619 1.00 95.88 85 PHE A CA 1
ATOM 695 C C . PHE A 1 85 ? 3.683 8.713 -11.685 1.00 95.88 85 PHE A C 1
ATOM 697 O O . PHE A 1 85 ? 2.793 8.479 -10.864 1.00 95.88 85 PHE A O 1
ATOM 704 N N . GLU A 1 86 ? 4.177 9.945 -11.831 1.00 96.75 86 GLU A N 1
ATOM 705 C CA . GLU A 1 86 ? 3.750 11.054 -10.979 1.00 96.75 86 GLU A CA 1
ATOM 706 C C . GLU A 1 86 ? 2.258 11.374 -11.104 1.00 96.75 86 GLU A C 1
ATOM 708 O O . GLU A 1 86 ? 1.597 11.678 -10.107 1.00 96.75 86 GLU A O 1
ATOM 713 N N . SER A 1 87 ? 1.723 11.347 -12.324 1.00 97.94 87 SER A N 1
ATOM 714 C CA . SER A 1 87 ? 0.315 11.630 -12.606 1.00 97.94 87 SER A CA 1
ATOM 715 C C . SER A 1 87 ? -0.579 10.563 -11.973 1.00 97.94 87 SER A C 1
ATOM 717 O O . SER A 1 87 ? -1.575 10.894 -11.315 1.00 97.94 87 SER A O 1
ATOM 719 N N . LEU A 1 88 ? -0.178 9.295 -12.083 1.00 97.81 88 LEU A N 1
ATOM 720 C CA . LEU A 1 88 ? -0.849 8.155 -11.463 1.00 97.81 88 LEU A CA 1
ATOM 721 C C . LEU A 1 88 ? -0.817 8.257 -9.934 1.00 97.81 88 LEU A C 1
ATOM 723 O O . LEU A 1 88 ? -1.873 8.192 -9.298 1.00 97.81 88 LEU A O 1
ATOM 727 N N . VAL A 1 89 ? 0.342 8.531 -9.331 1.00 97.25 89 VAL A N 1
ATOM 728 C CA . VAL A 1 89 ? 0.464 8.746 -7.877 1.00 97.25 89 VAL A CA 1
ATOM 729 C C . VAL A 1 89 ? -0.409 9.916 -7.419 1.00 97.25 89 VAL A C 1
ATOM 731 O O . VAL A 1 89 ? -1.167 9.782 -6.453 1.00 97.25 89 VAL A O 1
ATOM 734 N N . LYS A 1 90 ? -0.381 11.053 -8.129 1.00 97.19 90 LYS A N 1
ATOM 735 C CA . LYS A 1 90 ? -1.230 12.222 -7.836 1.00 97.19 90 LYS A CA 1
ATOM 736 C C . LYS A 1 90 ? -2.717 11.856 -7.879 1.00 97.19 90 LYS A C 1
ATOM 738 O O . LYS A 1 90 ? -3.479 12.353 -7.048 1.00 97.19 90 LYS A O 1
ATOM 743 N N . SER A 1 91 ? -3.143 10.977 -8.789 1.00 97.56 91 SER A N 1
ATOM 744 C CA . SER A 1 91 ? -4.539 10.519 -8.865 1.00 97.56 91 SER A CA 1
ATOM 745 C C . SER A 1 91 ? -4.974 9.749 -7.607 1.00 97.56 91 SER A C 1
ATOM 747 O O . SER A 1 91 ? -6.043 10.022 -7.053 1.00 97.56 91 SER A O 1
ATOM 749 N N . VAL A 1 92 ? -4.111 8.870 -7.086 1.00 97.31 92 VAL A N 1
ATOM 750 C CA . VAL A 1 92 ? -4.362 8.107 -5.855 1.00 97.31 92 VAL A CA 1
ATOM 751 C C . VAL A 1 92 ? -4.340 9.035 -4.639 1.00 97.31 92 VAL A C 1
ATOM 753 O O . VAL A 1 92 ? -5.247 9.001 -3.802 1.00 97.31 92 VAL A O 1
ATOM 756 N N . LEU A 1 93 ? -3.365 9.947 -4.572 1.00 95.81 93 LEU A N 1
ATOM 757 C CA . LEU A 1 93 ? -3.264 10.939 -3.498 1.00 95.81 93 LEU A CA 1
ATOM 758 C C . LEU A 1 93 ? -4.484 11.865 -3.439 1.00 95.81 93 LEU A C 1
ATOM 760 O O . LEU A 1 93 ? -4.913 12.231 -2.346 1.00 95.81 93 LEU A O 1
ATOM 764 N N . ARG A 1 94 ? -5.101 12.213 -4.576 1.00 95.81 94 ARG A N 1
ATOM 765 C CA . ARG A 1 94 ? -6.365 12.973 -4.599 1.00 95.81 94 ARG A CA 1
ATOM 766 C C . ARG A 1 94 ? -7.495 12.226 -3.889 1.00 95.81 94 ARG A C 1
ATOM 768 O O . ARG A 1 94 ? -8.247 12.844 -3.138 1.00 95.81 94 ARG A O 1
ATOM 775 N N . GLU A 1 95 ? -7.609 10.915 -4.076 1.00 95.62 95 GLU A N 1
ATOM 776 C CA . GLU A 1 95 ? -8.608 10.097 -3.374 1.00 95.62 95 GLU A CA 1
ATOM 777 C C . GLU A 1 95 ? -8.297 9.944 -1.884 1.00 95.62 95 GLU A C 1
ATOM 779 O O . GLU A 1 95 ? -9.201 10.048 -1.050 1.00 95.62 95 GLU A O 1
ATOM 784 N N . ILE A 1 96 ? -7.021 9.794 -1.529 1.00 94.81 96 ILE A N 1
ATOM 785 C CA . ILE A 1 96 ? -6.587 9.825 -0.130 1.00 94.81 96 ILE A CA 1
ATOM 786 C C . ILE A 1 96 ? -6.959 11.176 0.493 1.00 94.81 96 ILE A C 1
ATOM 788 O O . ILE A 1 96 ? -7.543 11.218 1.577 1.00 94.81 96 ILE A O 1
ATOM 792 N N . ASN A 1 97 ? -6.720 12.291 -0.203 1.00 93.38 97 ASN A N 1
ATOM 793 C CA . ASN A 1 97 ? -7.052 13.652 0.233 1.00 93.38 97 ASN A CA 1
ATOM 794 C C . ASN A 1 97 ? -8.536 13.835 0.564 1.00 93.38 97 ASN A C 1
ATOM 796 O O . ASN A 1 97 ? -8.844 14.451 1.592 1.00 93.38 97 ASN A O 1
ATOM 800 N N . LYS A 1 98 ? -9.426 13.175 -0.185 1.00 94.56 98 LYS A N 1
ATOM 801 C CA . LYS A 1 98 ? -10.876 13.096 0.076 1.00 94.56 98 LYS A CA 1
ATOM 802 C C . LYS A 1 98 ? -11.268 12.229 1.286 1.00 94.56 98 LYS A C 1
ATOM 804 O O . LYS A 1 98 ? -12.454 12.047 1.534 1.00 94.56 98 LYS A O 1
ATOM 809 N N . LYS A 1 99 ? -10.300 11.713 2.054 1.00 92.31 99 LYS A N 1
ATOM 810 C CA . LYS A 1 99 ? -10.495 10.833 3.224 1.00 92.31 99 LYS A CA 1
ATOM 811 C C . LYS A 1 99 ? -11.199 9.517 2.874 1.00 92.31 99 LYS A C 1
ATOM 813 O O . LYS A 1 99 ? -12.001 9.008 3.655 1.00 92.31 99 LYS A O 1
ATOM 818 N N . ASN A 1 100 ? -10.898 8.958 1.703 1.00 93.06 100 ASN A N 1
ATOM 819 C CA . ASN A 1 100 ? -11.462 7.681 1.287 1.00 93.06 100 ASN A CA 1
ATOM 820 C C . ASN A 1 100 ? -11.040 6.556 2.271 1.00 93.06 100 ASN A C 1
ATOM 822 O O . ASN A 1 100 ? -9.841 6.325 2.444 1.00 93.06 100 ASN A O 1
ATOM 826 N N . PRO A 1 101 ? -11.989 5.838 2.910 1.00 91.94 101 PRO A N 1
ATOM 827 C CA . PRO A 1 101 ? -11.695 4.823 3.929 1.00 91.94 101 PRO A CA 1
ATOM 828 C C . PRO A 1 101 ? -11.043 3.547 3.373 1.00 91.94 101 PRO A C 1
ATOM 830 O O . PRO A 1 101 ? -10.653 2.669 4.152 1.00 91.94 101 PRO A O 1
ATOM 833 N N . LEU A 1 102 ? -10.954 3.424 2.044 1.00 93.25 102 LEU A N 1
ATOM 834 C CA . LEU A 1 102 ? -10.256 2.328 1.378 1.00 93.25 102 LEU A CA 1
ATOM 835 C C . LEU A 1 102 ? -8.740 2.414 1.540 1.00 93.25 102 LEU A C 1
ATOM 837 O O . LEU A 1 102 ? -8.070 1.387 1.478 1.00 93.25 102 LEU A O 1
ATOM 841 N N . PHE A 1 103 ? -8.214 3.617 1.766 1.00 94.12 103 PHE A N 1
ATOM 842 C CA . PHE A 1 103 ? -6.783 3.849 1.841 1.00 94.12 103 PHE A CA 1
ATOM 843 C C . PHE A 1 103 ? -6.279 3.959 3.273 1.00 94.12 103 PHE A C 1
ATOM 845 O O . PHE A 1 103 ? -6.901 4.569 4.150 1.00 94.12 103 PHE A O 1
ATOM 852 N N . GLY A 1 104 ? -5.079 3.422 3.451 1.00 91.62 104 GLY A N 1
ATOM 853 C CA . GLY A 1 104 ? -4.306 3.501 4.666 1.00 91.62 104 GLY A CA 1
ATOM 854 C C . GLY A 1 104 ? -4.603 2.378 5.646 1.00 91.62 104 GLY A C 1
ATOM 855 O O . GLY A 1 104 ? -5.718 1.865 5.746 1.00 91.62 104 GLY A O 1
ATOM 856 N N . ILE A 1 105 ? -3.579 2.027 6.412 1.00 92.50 105 ILE A N 1
ATOM 857 C CA . ILE A 1 105 ? -3.666 1.039 7.485 1.00 92.50 105 ILE A CA 1
ATOM 858 C C . ILE A 1 105 ? -3.480 1.769 8.808 1.00 92.50 105 ILE A C 1
ATOM 860 O O . ILE A 1 105 ? -2.543 2.555 8.965 1.00 92.50 105 ILE A O 1
ATOM 864 N N . SER A 1 106 ? -4.375 1.520 9.765 1.00 90.06 106 SER A N 1
ATOM 865 C CA . SER A 1 106 ? -4.216 2.036 11.124 1.00 90.06 106 SER A CA 1
ATOM 866 C C . SER A 1 106 ? -2.943 1.463 11.728 1.00 90.06 106 SER A C 1
ATOM 868 O O . SER A 1 106 ? -2.819 0.241 11.869 1.00 90.06 106 SER A O 1
ATOM 870 N N . VAL A 1 107 ? -2.011 2.328 12.110 1.00 84.62 107 VAL A N 1
ATOM 871 C CA . VAL A 1 107 ? -0.845 1.888 12.869 1.00 84.62 107 VAL A CA 1
ATOM 872 C C . VAL A 1 107 ? -1.361 1.497 14.242 1.00 84.62 107 VAL A C 1
ATOM 874 O O . VAL A 1 107 ? -1.887 2.339 14.966 1.00 84.62 107 VAL A O 1
ATOM 877 N N . GLN A 1 108 ? -1.270 0.216 14.602 1.00 74.12 108 GLN A N 1
ATOM 878 C CA . GLN A 1 108 ? -1.615 -0.172 15.963 1.00 74.12 108 GLN A CA 1
ATOM 879 C C . GLN A 1 108 ? -0.686 0.581 16.914 1.00 74.12 108 GLN A C 1
ATOM 881 O O . GLN A 1 108 ? 0.535 0.419 16.857 1.00 74.12 108 GLN A O 1
ATOM 886 N N . GLU A 1 109 ? -1.257 1.427 17.773 1.00 64.94 109 GLU A N 1
ATOM 887 C CA . GLU A 1 109 ? -0.494 2.042 18.847 1.00 64.94 109 GLU A CA 1
ATOM 888 C C . GLU A 1 109 ? 0.167 0.937 19.664 1.00 64.94 109 GLU A C 1
ATOM 890 O O . GLU A 1 109 ? -0.491 0.038 20.198 1.00 64.94 109 GLU A O 1
ATOM 895 N N . THR A 1 110 ? 1.488 1.015 19.796 1.00 62.91 110 THR A N 1
ATOM 896 C CA . THR A 1 110 ? 2.198 0.171 20.746 1.00 62.91 110 THR A CA 1
ATOM 897 C C . THR A 1 110 ? 1.629 0.417 22.142 1.00 62.91 110 THR A C 1
ATOM 899 O O . THR A 1 110 ? 1.330 1.552 22.521 1.00 62.91 110 THR A O 1
ATOM 902 N N . ALA A 1 111 ? 1.507 -0.645 22.946 1.00 57.69 111 ALA A N 1
ATOM 903 C CA . ALA A 1 111 ? 0.936 -0.576 24.297 1.00 57.69 111 ALA A CA 1
ATOM 904 C C . ALA A 1 111 ? 1.578 0.517 25.180 1.00 57.69 111 ALA A C 1
ATOM 906 O O . ALA A 1 111 ? 0.941 1.034 26.095 1.00 57.69 111 ALA A O 1
ATOM 907 N N . ARG A 1 112 ? 2.827 0.893 24.879 1.00 58.66 112 ARG A N 1
ATOM 908 C CA . ARG A 1 112 ? 3.576 1.970 25.530 1.00 58.66 112 ARG A CA 1
ATOM 909 C C . ARG A 1 112 ? 3.019 3.368 25.218 1.00 58.66 112 ARG A C 1
ATOM 911 O O . ARG A 1 112 ? 2.872 4.152 26.147 1.00 58.66 112 ARG A O 1
ATOM 918 N N . LYS A 1 113 ? 2.652 3.657 23.961 1.00 64.50 113 LYS A N 1
ATOM 919 C CA . LYS A 1 113 ? 2.000 4.926 23.575 1.00 64.50 113 LYS A CA 1
ATOM 920 C C . LYS A 1 113 ? 0.599 5.035 24.166 1.00 64.50 113 LYS A C 1
ATOM 922 O O . LYS A 1 113 ? 0.273 6.040 24.788 1.00 64.50 113 LYS A O 1
ATOM 927 N N . LYS A 1 114 ? -0.163 3.940 24.098 1.00 66.25 114 LYS A N 1
ATOM 928 C CA . LYS A 1 114 ? -1.491 3.865 24.714 1.00 66.25 114 LYS A CA 1
ATOM 929 C C . LYS A 1 114 ? -1.450 4.132 26.224 1.00 66.25 114 LYS A C 1
ATOM 931 O O . LYS A 1 114 ? -2.311 4.835 26.740 1.00 66.25 114 LYS A O 1
ATOM 936 N N . LYS A 1 115 ? -0.448 3.591 26.935 1.00 61.22 115 LYS A N 1
ATOM 937 C CA . LYS A 1 115 ? -0.234 3.876 28.365 1.00 61.22 115 LYS A CA 1
ATOM 938 C C . LYS A 1 115 ? 0.124 5.340 28.626 1.00 61.22 115 LYS A C 1
ATOM 940 O O . LYS A 1 115 ? -0.453 5.910 29.537 1.00 61.22 115 LYS A O 1
ATOM 945 N N . ALA A 1 116 ? 1.021 5.929 27.834 1.00 65.56 116 ALA A N 1
ATOM 946 C CA . ALA A 1 116 ? 1.448 7.319 28.008 1.00 65.56 116 ALA A CA 1
ATOM 947 C C . ALA A 1 116 ? 0.292 8.324 27.855 1.00 65.56 116 ALA A C 1
ATOM 949 O O . ALA A 1 116 ? 0.240 9.320 28.570 1.00 65.56 116 ALA A O 1
ATOM 950 N N . ARG A 1 117 ? -0.660 8.043 26.957 1.00 65.06 117 ARG A N 1
ATOM 951 C CA . ARG A 1 117 ? -1.859 8.870 26.795 1.00 65.06 117 ARG A CA 1
ATOM 952 C C . ARG A 1 117 ? -2.812 8.763 27.989 1.00 65.06 117 ARG A C 1
ATOM 954 O O . ARG A 1 117 ? -3.285 9.784 28.463 1.00 65.06 117 ARG A O 1
ATOM 961 N N . LEU A 1 118 ? -3.041 7.550 28.498 1.00 63.31 118 LEU A N 1
ATOM 962 C CA . LEU A 1 118 ? -3.893 7.332 29.676 1.00 63.31 118 LEU A CA 1
ATOM 963 C C . LEU A 1 118 ? -3.339 8.031 30.926 1.00 63.31 118 LEU A C 1
ATOM 965 O O . LEU A 1 118 ? -4.109 8.621 31.664 1.00 63.31 118 LEU A O 1
ATOM 969 N N . THR A 1 119 ? -2.017 8.039 31.123 1.00 59.78 119 THR A N 1
ATOM 970 C CA . THR A 1 119 ? -1.388 8.748 32.254 1.00 59.78 119 THR A CA 1
ATOM 971 C C . THR A 1 119 ? -1.483 10.273 32.178 1.00 59.78 119 THR A C 1
ATOM 973 O O . THR A 1 119 ? -1.328 10.921 33.202 1.00 59.78 119 THR A O 1
ATOM 976 N N . ASN A 1 120 ? -1.727 10.852 30.997 1.00 59.47 120 ASN A N 1
ATOM 977 C CA . ASN A 1 120 ? -1.945 12.297 30.851 1.00 59.47 120 ASN A CA 1
ATOM 978 C C . ASN A 1 120 ? -3.419 12.695 31.034 1.00 59.47 120 ASN A C 1
ATOM 980 O O . ASN A 1 120 ? -3.702 13.871 31.221 1.00 59.47 120 ASN A O 1
ATOM 984 N N . GLU A 1 121 ? -4.347 11.737 30.945 1.00 58.34 121 GLU A N 1
ATOM 985 C CA . GLU A 1 121 ? -5.789 11.949 31.146 1.00 58.34 121 GLU A CA 1
ATOM 986 C C . GLU A 1 121 ? -6.216 11.711 32.610 1.00 58.34 121 GLU A C 1
ATOM 988 O O . GLU A 1 121 ? -7.359 12.001 32.961 1.00 58.34 121 GLU A O 1
ATOM 993 N N . ASP A 1 122 ? -5.313 11.232 33.477 1.00 55.06 122 ASP A N 1
ATOM 994 C CA . ASP A 1 122 ? -5.516 11.164 34.929 1.00 55.06 122 ASP A CA 1
ATOM 995 C C . ASP A 1 122 ? -5.365 12.571 35.548 1.00 55.06 122 ASP A C 1
ATOM 997 O O . ASP A 1 122 ? -4.486 12.833 36.369 1.00 55.06 122 ASP A O 1
ATOM 1001 N N . GLU A 1 123 ? -6.230 13.503 35.133 1.00 57.28 123 GLU A N 1
ATOM 1002 C CA . GLU A 1 123 ? -6.523 14.685 35.936 1.00 57.28 123 GLU A CA 1
ATOM 1003 C C . GLU A 1 123 ? -7.077 14.223 37.289 1.00 57.28 123 GLU A C 1
ATOM 1005 O O . GLU A 1 123 ? -7.969 13.378 37.394 1.00 57.28 123 GLU A O 1
ATOM 1010 N N . GLU A 1 124 ? -6.476 14.783 38.327 1.00 61.94 124 GLU A N 1
ATOM 1011 C CA . GLU A 1 124 ? -6.700 14.584 39.748 1.00 61.94 124 GLU A CA 1
ATOM 1012 C C . GLU A 1 124 ? -8.193 14.401 40.096 1.00 61.94 124 GLU A C 1
ATOM 1014 O O . GLU A 1 124 ? -8.961 15.357 40.225 1.00 61.94 124 GLU A O 1
ATOM 1019 N N . ILE A 1 125 ? -8.634 13.146 40.268 1.00 56.16 125 ILE A N 1
ATOM 1020 C CA . ILE A 1 125 ? -9.950 12.851 40.845 1.00 56.16 125 ILE A CA 1
ATOM 1021 C C . ILE A 1 125 ? -9.899 13.327 42.296 1.00 56.16 125 ILE A C 1
ATOM 1023 O O . ILE A 1 125 ? -9.426 12.618 43.183 1.00 56.16 125 ILE A O 1
ATOM 1027 N N . ASN A 1 126 ? -10.380 14.542 42.538 1.00 57.81 126 ASN A N 1
ATOM 1028 C CA . ASN A 1 126 ? -10.435 15.113 43.870 1.00 57.81 126 ASN A CA 1
ATOM 1029 C C . ASN A 1 126 ? -11.507 14.383 44.701 1.00 57.81 126 ASN A C 1
ATOM 1031 O O . ASN A 1 126 ? -12.697 14.693 44.649 1.00 57.81 126 ASN A O 1
ATOM 1035 N N . THR A 1 127 ? -11.083 13.374 45.463 1.00 62.41 127 THR A N 1
ATOM 1036 C CA . THR A 1 127 ? -11.950 12.551 46.321 1.00 62.41 127 THR A CA 1
ATOM 1037 C C . THR A 1 127 ? -12.360 13.246 47.622 1.00 62.41 127 THR A C 1
ATOM 1039 O O . THR A 1 127 ? -13.034 12.631 48.446 1.00 62.41 127 THR A O 1
ATOM 1042 N N . SER A 1 128 ? -11.958 14.503 47.844 1.00 65.19 128 SER A N 1
ATOM 1043 C CA . SER A 1 128 ? -12.234 15.221 49.098 1.00 65.19 128 SER A CA 1
ATOM 1044 C C . SER A 1 128 ? -13.683 15.707 49.236 1.00 65.19 128 SER A C 1
ATOM 1046 O O . SER A 1 128 ? -14.100 16.060 50.337 1.00 65.19 128 SER A O 1
ATOM 1048 N N . GLN A 1 129 ? -14.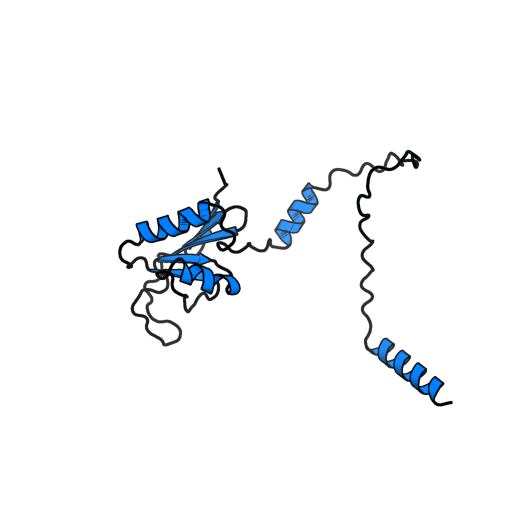486 15.664 48.166 1.00 55.91 129 GLN A N 1
ATOM 1049 C CA . GLN A 1 129 ? -15.916 15.972 48.223 1.00 55.91 129 GLN A CA 1
ATOM 1050 C C . GLN A 1 129 ? -16.766 14.733 47.901 1.00 55.91 129 GLN A C 1
ATOM 1052 O O . GLN A 1 129 ? -16.951 14.394 46.728 1.00 55.91 129 GLN A O 1
ATOM 1057 N N . PRO A 1 130 ? -17.329 14.041 48.911 1.00 59.78 130 PRO A N 1
ATOM 1058 C CA . PRO A 1 130 ? -18.321 13.005 48.667 1.00 59.78 130 PRO A CA 1
ATOM 1059 C C . PRO A 1 130 ? -19.589 13.650 48.094 1.00 59.78 130 PRO A C 1
ATOM 1061 O O . PRO A 1 130 ? -20.300 14.380 48.781 1.00 59.78 130 PRO A O 1
ATOM 1064 N N . ARG A 1 131 ? -19.888 13.382 46.818 1.00 59.53 131 ARG A N 1
ATOM 1065 C CA . ARG A 1 131 ? -21.169 13.759 46.205 1.00 59.53 131 ARG A CA 1
ATOM 1066 C C . ARG A 1 131 ? -22.289 12.956 46.861 1.00 59.53 131 ARG A C 1
ATOM 1068 O O . ARG A 1 131 ? -22.484 11.781 46.553 1.00 59.53 131 ARG A O 1
ATOM 1075 N N . THR A 1 132 ? -23.027 13.591 47.760 1.00 55.50 132 THR A N 1
ATOM 1076 C CA . THR A 1 132 ? -24.301 13.077 48.252 1.00 55.50 132 THR A CA 1
ATOM 1077 C C . THR A 1 132 ? -25.311 13.045 47.102 1.00 55.50 132 THR A C 1
ATOM 1079 O O . THR A 1 132 ? -25.341 13.909 46.226 1.00 55.50 132 THR A O 1
ATOM 1082 N N . PHE A 1 133 ? -26.080 11.962 47.057 1.00 50.34 133 PHE A N 1
ATOM 1083 C CA . PHE A 1 133 ? -27.086 11.672 46.043 1.00 50.34 133 PHE A CA 1
ATOM 1084 C C . PHE A 1 133 ? -28.094 12.826 45.902 1.00 50.34 133 PHE A C 1
ATOM 1086 O O . PHE A 1 133 ? -28.900 13.047 46.799 1.00 50.34 133 PHE A O 1
ATOM 1093 N N . ASN A 1 134 ? -28.107 13.503 44.751 1.00 45.84 134 ASN A N 1
ATOM 1094 C CA . ASN A 1 134 ? -29.208 14.384 44.364 1.00 45.84 134 ASN A CA 1
ATOM 1095 C C . ASN A 1 134 ? -30.270 13.578 43.604 1.00 45.84 134 ASN A C 1
ATOM 1097 O O . ASN A 1 134 ? -30.083 13.212 42.442 1.00 45.84 134 ASN A O 1
ATOM 1101 N N . THR A 1 135 ? -31.401 13.327 44.260 1.00 50.19 135 THR A N 1
ATOM 1102 C CA . THR A 1 135 ? -32.695 13.047 43.626 1.00 50.19 135 THR A CA 1
ATOM 1103 C C . THR A 1 135 ? -33.195 14.309 42.920 1.00 50.19 135 THR A C 1
ATOM 1105 O O . THR A 1 135 ? -33.736 15.211 43.553 1.00 50.19 135 THR A O 1
ATOM 1108 N N . GLY A 1 136 ? -33.011 14.366 41.602 1.00 46.09 136 GLY A N 1
ATOM 1109 C CA . GLY A 1 136 ? -33.633 15.325 40.684 1.00 46.09 136 GLY A CA 1
ATOM 1110 C C . GLY A 1 136 ? -34.014 14.617 39.374 1.00 46.09 136 GLY A C 1
ATOM 1111 O O . GLY A 1 136 ? -33.444 13.561 39.078 1.00 46.09 136 GLY A O 1
ATOM 1112 N N . PRO A 1 137 ? -35.006 15.119 38.611 1.00 50.84 137 PRO A N 1
ATOM 1113 C CA . PRO A 1 137 ? -35.653 14.347 37.558 1.00 50.84 137 PRO A CA 1
ATOM 1114 C C . PRO A 1 137 ? -34.754 14.140 36.332 1.00 50.84 137 PRO A C 1
ATOM 1116 O O . PRO A 1 137 ? -33.903 14.955 35.983 1.00 50.84 137 PRO A O 1
ATOM 1119 N N . ALA A 1 138 ? -34.957 12.980 35.711 1.00 57.62 138 ALA A N 1
ATOM 1120 C CA . ALA A 1 138 ? -34.058 12.302 34.793 1.00 57.62 138 ALA A CA 1
ATOM 1121 C C . ALA A 1 138 ? -33.643 13.103 33.544 1.00 57.62 138 ALA A C 1
ATOM 1123 O O . ALA A 1 138 ? -34.473 13.472 32.714 1.00 57.62 138 ALA A O 1
ATOM 1124 N N . SER A 1 139 ? -32.329 13.187 33.315 1.00 48.62 139 SER A N 1
ATOM 1125 C CA . SER A 1 139 ? -31.761 13.310 31.971 1.00 48.62 139 SER A CA 1
ATOM 1126 C C . SER A 1 139 ? -30.812 12.131 31.698 1.00 48.62 139 SER A C 1
ATOM 1128 O O . SER A 1 139 ? -29.810 11.939 32.370 1.00 48.62 139 SER A O 1
ATOM 1130 N N . LYS A 1 140 ? -31.263 11.289 30.758 1.00 53.41 140 LYS A N 1
ATOM 1131 C CA . LYS A 1 140 ? -30.624 10.249 29.918 1.00 53.41 140 LYS A CA 1
ATOM 1132 C C . LYS A 1 140 ? -29.358 9.502 30.429 1.00 53.41 140 LYS A C 1
ATOM 1134 O O . LYS A 1 140 ? -28.381 10.106 30.853 1.00 53.41 140 LYS A O 1
ATOM 1139 N N . PRO A 1 141 ? -29.313 8.158 30.295 1.00 49.34 141 PRO A N 1
ATOM 1140 C CA . PRO A 1 141 ? -28.390 7.307 31.039 1.00 49.34 141 PRO A CA 1
ATOM 1141 C C . PRO A 1 141 ? -26.978 7.303 30.435 1.00 49.34 141 PRO A C 1
ATOM 1143 O O . PRO A 1 141 ? -26.726 6.675 29.405 1.00 49.34 141 PRO A O 1
ATOM 1146 N N . ALA A 1 142 ? -26.022 7.931 31.120 1.00 49.09 142 ALA A N 1
ATOM 1147 C CA . ALA A 1 142 ? -24.606 7.665 30.901 1.00 49.09 142 ALA A CA 1
ATOM 1148 C C . ALA A 1 142 ? -24.278 6.280 31.486 1.00 49.09 142 ALA A C 1
ATOM 1150 O O . ALA A 1 142 ? -24.361 6.043 32.693 1.00 49.09 142 ALA A O 1
ATOM 1151 N N . ARG A 1 143 ? -23.985 5.332 30.593 1.00 51.66 143 ARG A N 1
ATOM 1152 C CA . ARG A 1 143 ? -23.643 3.941 30.903 1.00 51.66 143 ARG A CA 1
ATOM 1153 C C . ARG A 1 143 ? -22.523 3.888 31.945 1.00 51.66 143 ARG A C 1
ATOM 1155 O O . ARG A 1 143 ? -21.406 4.321 31.680 1.00 51.66 143 ARG A O 1
ATOM 1162 N N . LYS A 1 144 ? -22.819 3.296 33.105 1.00 51.88 144 LYS A N 1
ATOM 1163 C CA . LYS A 1 144 ? -21.813 2.893 34.094 1.00 51.88 144 LYS A CA 1
ATOM 1164 C C . LYS A 1 144 ? -20.747 2.033 33.395 1.00 51.88 144 LYS A C 1
ATOM 1166 O O . LYS A 1 144 ? -21.131 1.118 32.658 1.00 51.88 144 LYS A O 1
ATOM 1171 N N . PRO A 1 145 ? -19.440 2.242 33.627 1.00 45.97 145 PRO A N 1
ATOM 1172 C CA . PRO A 1 145 ? -18.464 1.224 33.285 1.00 45.97 145 PRO A CA 1
ATOM 1173 C C . PRO A 1 145 ? -18.766 0.005 34.160 1.00 45.97 145 PRO A C 1
ATOM 1175 O O . PRO A 1 145 ? -18.608 0.034 35.379 1.00 45.97 145 PRO A O 1
ATOM 1178 N N . LEU A 1 146 ? -19.267 -1.055 33.526 1.00 53.72 146 LEU A N 1
ATOM 1179 C CA . LEU A 1 146 ? -19.326 -2.386 34.112 1.00 53.72 146 LEU A CA 1
ATOM 1180 C C . LEU A 1 146 ? -17.946 -2.695 34.692 1.00 53.72 146 LEU A C 1
ATOM 1182 O O . LEU A 1 146 ? -16.955 -2.753 33.959 1.00 53.72 146 LEU A O 1
ATOM 1186 N N . LEU A 1 147 ? -17.902 -2.877 36.013 1.00 52.41 147 LEU A N 1
ATOM 1187 C CA . LEU A 1 147 ? -16.804 -3.534 36.704 1.00 52.41 147 LEU A CA 1
ATOM 1188 C C . LEU A 1 147 ? -16.437 -4.769 35.888 1.00 52.41 147 LEU A C 1
ATOM 1190 O O . LEU A 1 147 ? -17.239 -5.692 35.746 1.00 52.41 147 LEU A O 1
ATOM 1194 N N . LYS A 1 148 ? -15.240 -4.749 35.294 1.00 52.41 148 LYS A N 1
ATOM 1195 C CA . LYS A 1 148 ? -14.708 -5.906 34.583 1.00 52.41 148 LYS A CA 1
ATOM 1196 C C . LYS A 1 148 ? -14.759 -7.076 35.568 1.00 52.41 148 LYS A C 1
ATOM 1198 O O . LYS A 1 148 ? -14.135 -6.966 36.628 1.00 52.41 148 LYS A O 1
ATOM 1203 N N . PRO A 1 149 ? -15.471 -8.175 35.268 1.00 50.41 149 PRO A N 1
ATOM 1204 C CA . PRO A 1 149 ? -15.375 -9.359 36.097 1.00 50.41 149 PRO A CA 1
ATOM 1205 C C . PRO A 1 149 ? -13.901 -9.761 36.133 1.00 50.41 149 PRO A C 1
ATOM 1207 O O . PRO A 1 149 ? -13.237 -9.834 35.092 1.00 50.41 149 PRO A O 1
ATOM 1210 N N . LYS A 1 150 ? -13.367 -9.960 37.344 1.00 50.72 150 LYS A N 1
ATOM 1211 C CA . LYS A 1 150 ? -12.058 -10.588 37.528 1.00 50.72 150 LYS A CA 1
ATOM 1212 C C . LYS A 1 150 ? -12.054 -11.832 36.642 1.00 50.72 150 LYS A C 1
ATOM 1214 O O . LYS A 1 150 ? -12.966 -12.649 36.745 1.00 50.72 150 LYS A O 1
ATOM 1219 N N . LYS A 1 151 ? -11.063 -11.958 35.751 1.00 48.72 151 LYS A N 1
ATOM 1220 C CA . LYS A 1 151 ? -10.830 -13.200 35.006 1.00 48.72 151 LYS A CA 1
ATOM 1221 C C . LYS A 1 151 ? -10.527 -14.290 36.031 1.00 48.72 151 LYS A C 1
ATOM 1223 O O . LYS A 1 151 ? -9.375 -14.494 36.403 1.00 48.72 151 LYS A O 1
ATOM 1228 N N . ILE A 1 152 ? -11.565 -14.973 36.494 1.00 54.50 152 ILE A N 1
ATOM 1229 C CA . ILE A 1 152 ? -11.439 -16.287 37.096 1.00 54.50 152 ILE A CA 1
ATOM 1230 C C . ILE A 1 152 ? -10.946 -17.155 35.942 1.00 54.50 152 ILE A C 1
ATOM 1232 O O . ILE A 1 152 ? -11.669 -17.392 34.976 1.00 54.50 152 ILE A O 1
ATOM 1236 N N . LYS A 1 153 ? -9.664 -17.535 35.973 1.00 53.28 153 LYS A N 1
ATOM 1237 C CA . LYS A 1 153 ? -9.163 -18.600 35.105 1.00 53.28 153 LYS A CA 1
ATOM 1238 C C . LYS A 1 153 ? -9.977 -19.839 35.463 1.00 53.28 153 LYS A C 1
ATOM 1240 O O . LYS A 1 153 ? -9.749 -20.428 36.515 1.00 53.28 153 LYS A O 1
ATOM 1245 N N . ALA A 1 154 ? -10.930 -20.197 34.608 1.00 52.31 154 ALA A N 1
ATOM 1246 C CA . ALA A 1 154 ? -11.587 -21.488 34.670 1.00 52.31 154 ALA A CA 1
ATOM 1247 C C . ALA A 1 154 ? -10.493 -22.557 34.585 1.00 52.31 154 ALA A C 1
ATOM 1249 O O . ALA A 1 154 ? -9.784 -22.685 33.581 1.00 52.31 154 ALA A O 1
ATOM 1250 N N . ASN A 1 155 ? -10.282 -23.269 35.686 1.00 59.72 155 ASN A N 1
ATOM 1251 C CA . ASN A 1 155 ? -9.440 -24.443 35.686 1.00 59.72 155 ASN A CA 1
ATOM 1252 C C . ASN A 1 155 ? -10.263 -25.537 34.998 1.00 59.72 155 ASN A C 1
ATOM 1254 O O . ASN A 1 155 ? -11.238 -26.007 35.573 1.00 59.72 155 ASN A O 1
ATOM 1258 N N . LYS A 1 156 ? -9.907 -25.938 33.768 1.00 59.97 156 LYS A N 1
ATOM 1259 C CA . LYS A 1 156 ? -10.629 -26.973 32.988 1.00 59.97 156 LYS A CA 1
ATOM 1260 C C . LYS A 1 156 ? -10.906 -28.262 33.782 1.00 59.97 156 LYS A C 1
ATOM 1262 O O . LYS A 1 156 ? -11.805 -29.024 33.442 1.00 59.97 156 LYS A O 1
ATOM 1267 N N . LYS A 1 157 ? -10.151 -28.504 34.858 1.00 61.31 157 LYS A N 1
ATOM 1268 C CA . LYS A 1 157 ? -10.330 -29.638 35.766 1.00 61.31 157 LYS A CA 1
ATOM 1269 C C . LYS A 1 157 ? -11.595 -29.542 36.640 1.00 61.31 157 LYS A C 1
ATOM 1271 O O . LYS A 1 157 ? -12.181 -30.578 36.935 1.00 61.31 157 LYS A O 1
ATOM 1276 N N . SER A 1 158 ? -12.042 -28.343 37.033 1.00 63.56 158 SER A N 1
ATOM 1277 C CA . SER A 1 158 ? -13.221 -28.177 37.903 1.00 63.56 158 SER A CA 1
ATOM 1278 C C . SER A 1 158 ? -14.545 -28.274 37.143 1.00 63.56 158 SER A C 1
ATOM 1280 O O . SER A 1 158 ? -15.503 -28.828 37.673 1.00 63.56 158 SER A O 1
ATOM 1282 N N . GLU A 1 159 ? -14.594 -27.816 35.889 1.00 59.44 159 GLU A N 1
ATOM 1283 C CA . GLU A 1 159 ? -15.797 -27.928 35.044 1.00 59.44 159 GLU A CA 1
ATOM 1284 C C . GLU A 1 159 ? -16.103 -29.389 34.683 1.00 59.44 159 GLU A C 1
ATOM 1286 O O . GLU A 1 159 ? -17.242 -29.835 34.827 1.00 59.44 159 GLU A O 1
ATOM 1291 N N . ASN A 1 160 ? -15.079 -30.176 34.325 1.00 68.81 160 ASN A N 1
ATOM 1292 C CA . ASN A 1 160 ? -15.257 -31.606 34.056 1.00 68.81 160 ASN A CA 1
ATOM 1293 C C . ASN A 1 160 ? -15.699 -32.389 35.302 1.00 68.81 160 ASN A C 1
ATOM 1295 O O . ASN A 1 160 ? -16.501 -33.312 35.187 1.00 68.81 160 ASN A O 1
ATOM 1299 N N . SER A 1 161 ? -15.222 -32.014 36.494 1.00 77.69 161 SER A N 1
ATOM 1300 C CA . SER A 1 161 ? -15.654 -32.651 37.745 1.00 77.69 161 SER A CA 1
ATOM 1301 C C . SER A 1 161 ? -17.139 -32.411 38.018 1.00 77.69 161 SER A C 1
ATOM 1303 O O . SER A 1 161 ? -17.865 -33.341 38.365 1.00 77.69 161 SER A O 1
ATOM 1305 N N . MET A 1 162 ? -17.602 -31.175 37.820 1.00 74.31 162 MET A N 1
ATOM 1306 C CA . MET A 1 162 ? -18.989 -30.793 38.085 1.00 74.31 162 MET A CA 1
ATOM 1307 C C . MET A 1 162 ? -19.956 -31.437 37.079 1.00 74.31 162 MET A C 1
ATOM 1309 O O . MET A 1 162 ? -21.028 -31.906 37.461 1.00 74.31 162 MET A O 1
ATOM 1313 N N . MET A 1 163 ? -19.556 -31.547 35.806 1.00 74.06 163 MET A N 1
ATOM 1314 C CA . MET A 1 163 ? -20.362 -32.206 34.773 1.00 74.06 163 MET A CA 1
ATOM 1315 C C . MET A 1 163 ? -20.537 -33.709 35.042 1.00 74.06 163 MET A C 1
ATOM 1317 O O . MET A 1 163 ? -21.639 -34.240 34.895 1.00 74.06 163 MET A O 1
ATOM 1321 N N . MET A 1 164 ? -19.485 -34.389 35.508 1.00 82.00 164 MET A N 1
ATOM 1322 C CA . MET A 1 164 ? -19.556 -35.814 35.857 1.00 82.00 164 MET A CA 1
ATOM 1323 C C . MET A 1 164 ? -20.422 -36.078 37.094 1.00 82.00 164 MET A C 1
ATOM 1325 O O . MET A 1 164 ? -21.097 -37.106 37.161 1.00 82.00 164 MET A O 1
ATOM 1329 N N . GLU A 1 165 ? -20.443 -35.162 38.064 1.00 81.50 165 GLU A N 1
ATOM 1330 C CA . GLU A 1 165 ? -21.296 -35.291 39.249 1.00 81.50 165 GLU A CA 1
ATOM 1331 C C . GLU A 1 165 ? -22.788 -35.151 38.904 1.00 81.50 165 GLU A C 1
ATOM 1333 O O . GLU A 1 165 ? -23.614 -35.929 39.385 1.00 81.50 165 GLU A O 1
ATOM 1338 N N . ILE A 1 166 ? -23.136 -34.218 38.014 1.00 81.44 166 ILE A N 1
ATOM 1339 C CA . ILE A 1 166 ? -24.520 -34.016 37.559 1.00 81.44 166 ILE A CA 1
ATOM 1340 C C . ILE A 1 166 ? -25.028 -35.236 36.778 1.00 81.44 166 ILE A C 1
ATOM 1342 O O . ILE A 1 166 ? -26.164 -35.665 36.984 1.00 81.44 166 ILE A O 1
ATOM 1346 N N . LEU A 1 167 ? -24.189 -35.831 35.922 1.00 78.75 167 LEU A N 1
ATOM 1347 C CA . LEU A 1 167 ? -24.546 -37.050 35.188 1.00 78.75 167 LEU A CA 1
ATOM 1348 C C . LEU A 1 167 ? -24.782 -38.237 36.131 1.00 78.75 167 LEU A C 1
ATOM 1350 O O . LEU A 1 167 ? -25.760 -38.961 35.959 1.00 78.75 167 LEU A O 1
ATOM 1354 N N . LYS A 1 168 ? -23.957 -38.395 37.175 1.00 81.56 168 LYS A N 1
ATOM 1355 C CA . LYS A 1 168 ? -24.130 -39.463 38.174 1.00 81.56 168 LYS A CA 1
ATOM 1356 C C . LYS A 1 168 ? -25.404 -39.314 39.005 1.00 81.56 168 LYS A C 1
ATOM 1358 O O . LYS A 1 168 ? -26.012 -40.320 39.351 1.00 81.56 168 LYS A O 1
ATOM 1363 N N . ARG A 1 169 ? -25.835 -38.085 39.313 1.00 76.50 169 ARG A N 1
ATOM 1364 C CA . ARG A 1 169 ? -27.089 -37.845 40.054 1.00 76.50 169 ARG A CA 1
ATOM 1365 C C . ARG A 1 169 ? -28.348 -38.127 39.234 1.00 76.50 169 ARG A C 1
ATOM 1367 O O . ARG A 1 169 ? -29.381 -38.383 39.829 1.00 76.50 169 ARG A O 1
ATOM 1374 N N . ARG A 1 170 ? -28.270 -38.088 37.899 1.00 69.50 170 ARG A N 1
ATOM 1375 C CA . ARG A 1 170 ? -29.392 -38.413 36.998 1.00 69.50 170 ARG A CA 1
ATOM 1376 C C . ARG A 1 170 ? -29.533 -39.908 36.688 1.00 69.50 170 ARG A C 1
ATOM 1378 O O . ARG A 1 170 ? -30.503 -40.287 36.047 1.00 69.50 170 ARG A O 1
ATOM 1385 N N . GLN A 1 171 ? -28.561 -40.728 37.089 1.00 65.00 171 GLN A N 1
ATOM 1386 C CA . GLN A 1 171 ? -28.564 -42.183 36.883 1.00 65.00 171 GLN A CA 1
ATOM 1387 C C . GLN A 1 171 ? -29.015 -42.979 38.124 1.00 65.00 171 GLN A C 1
ATOM 1389 O O . GLN A 1 171 ? -28.963 -44.207 38.103 1.00 65.00 171 GLN A O 1
ATOM 1394 N N . LYS A 1 172 ? -29.439 -42.295 39.191 1.00 51.34 172 LYS A N 1
ATOM 1395 C CA . LYS A 1 172 ? -30.175 -42.872 40.323 1.00 51.34 172 LYS A CA 1
ATOM 1396 C C . LYS A 1 172 ? -31.634 -42.462 40.220 1.00 51.34 172 LYS A C 1
ATOM 1398 O O . LYS A 1 172 ? -32.474 -43.293 40.614 1.00 51.34 172 LYS A O 1
#

pLDDT: mean 79.92, std 17.21, range [45.84, 97.94]

Radius of gyration: 27.06 Å; chains: 1; bounding box: 53×64×67 Å

Foldseek 3Di:
DWDWDWDADPLAIWIDTPQFTAKGAGCPFQDQDDPRDGHPARLSHFMKWQFALVLVVVVCVVQVQWDQRPVCNRITTHHPPDPPRVVSVVVSVVCVVVVPVRTTDRDPPDVVNVVVVVVVVPDPPPPVDDDDDDPDDDDDDDDDPPPDPDPPPPPVVVVVVVVVVVVVVVVD

Secondary structure (DSSP, 8-state):
-PPEEEEEETTEEEEEETTEEEEEEEEEE---EETTEE-SS-TEEEEEEE--HHHHHHHHHH-TT-EE-TT-TTEEEEETTSTTHHHHHHHHHHHHHTT-TTS-EE-PPPHHHHHHHHHHH-----TTS------------------PPP-----HHHHHHHHHHHHHHTT-